Protein AF-A0AB36ZTQ5-F1 (afdb_monomer_lite)

Structure (mmCIF, N/CA/C/O backbone):
data_AF-A0AB36ZTQ5-F1
#
_entry.id   AF-A0AB36ZTQ5-F1
#
loop_
_ato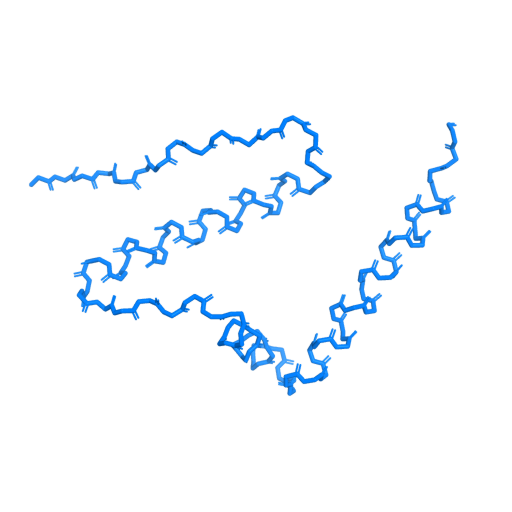m_site.group_PDB
_atom_site.id
_atom_site.type_symbol
_atom_site.label_atom_id
_atom_site.label_alt_id
_atom_site.label_comp_id
_atom_site.label_asym_id
_atom_site.label_entity_id
_atom_site.label_seq_id
_atom_site.pdbx_PDB_ins_code
_atom_site.Cartn_x
_atom_site.Cartn_y
_atom_site.Cartn_z
_atom_site.occupancy
_atom_site.B_iso_or_equiv
_atom_site.auth_seq_id
_atom_site.auth_comp_id
_atom_site.auth_asym_id
_atom_site.auth_atom_id
_atom_site.pdbx_PDB_model_num
AT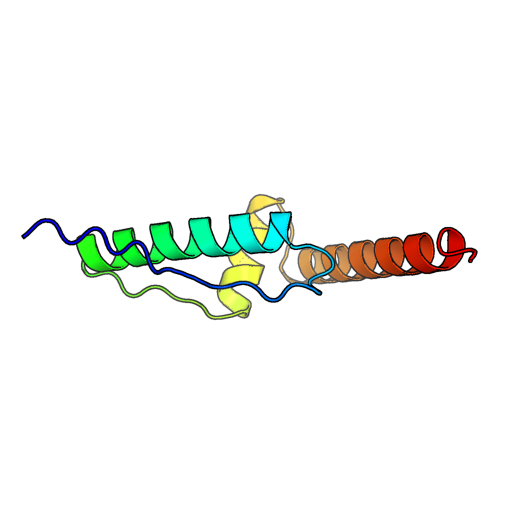OM 1 N N . MET A 1 1 ? -10.127 5.701 26.512 1.00 37.41 1 MET A N 1
ATOM 2 C CA . MET A 1 1 ? -8.736 5.212 26.411 1.00 37.41 1 MET A CA 1
ATOM 3 C C . MET A 1 1 ? -8.281 5.505 24.992 1.00 37.41 1 MET A C 1
ATOM 5 O O . MET A 1 1 ? -8.817 4.911 24.072 1.00 37.41 1 MET A O 1
ATOM 9 N N . ASN A 1 2 ? -7.437 6.520 24.802 1.00 43.44 2 ASN A N 1
ATOM 10 C CA . ASN A 1 2 ? -7.020 6.984 23.476 1.00 43.44 2 ASN A CA 1
ATOM 11 C C . ASN A 1 2 ? -5.740 6.222 23.103 1.00 43.44 2 ASN A C 1
ATOM 13 O O . ASN A 1 2 ? -4.634 6.701 23.346 1.00 43.44 2 ASN A O 1
ATOM 17 N N . TYR A 1 3 ? -5.885 4.973 22.658 1.00 48.91 3 TYR A N 1
ATOM 18 C CA . TYR A 1 3 ? -4.747 4.181 22.204 1.00 48.91 3 TYR A CA 1
ATOM 19 C C . TYR A 1 3 ? -4.297 4.751 20.859 1.00 48.91 3 TYR A C 1
ATOM 21 O O . TYR A 1 3 ? -4.898 4.468 19.826 1.00 48.91 3 TYR A O 1
ATOM 29 N N . ARG A 1 4 ? -3.241 5.571 20.857 1.00 51.69 4 ARG A N 1
ATOM 30 C CA . ARG A 1 4 ? -2.463 5.779 19.633 1.00 51.69 4 ARG A CA 1
ATOM 31 C C . ARG A 1 4 ? -1.800 4.445 19.309 1.00 51.69 4 ARG A C 1
ATOM 33 O O . ARG A 1 4 ? -0.753 4.124 19.858 1.00 51.69 4 ARG A O 1
ATOM 40 N N . LEU A 1 5 ? -2.450 3.653 18.462 1.00 54.25 5 LEU A N 1
ATOM 41 C CA . LEU A 1 5 ? -1.870 2.483 17.807 1.00 54.25 5 LEU A CA 1
ATOM 42 C C . LEU A 1 5 ? -0.878 2.963 16.732 1.00 54.25 5 LEU A C 1
ATOM 44 O O . LEU A 1 5 ? -1.061 2.709 15.550 1.00 54.25 5 LEU A O 1
ATOM 48 N N . GLU A 1 6 ? 0.161 3.695 17.128 1.00 56.19 6 GLU A N 1
ATOM 49 C CA . GLU A 1 6 ? 1.338 3.877 16.279 1.00 56.19 6 GLU A CA 1
ATOM 50 C C . GLU A 1 6 ? 2.201 2.638 16.499 1.00 56.19 6 GLU A C 1
ATOM 52 O O . GLU A 1 6 ? 2.774 2.452 17.571 1.00 56.19 6 GLU A O 1
ATOM 57 N N . TRP A 1 7 ? 2.197 1.718 15.535 1.00 61.62 7 TRP A N 1
ATOM 58 C CA . TRP A 1 7 ? 3.038 0.531 15.641 1.00 61.62 7 TRP A CA 1
ATOM 59 C C . TRP A 1 7 ? 4.449 0.944 15.228 1.00 61.62 7 TRP A C 1
ATOM 61 O O . TRP A 1 7 ? 4.651 1.394 14.096 1.00 61.62 7 TRP A O 1
ATOM 71 N N . ASP A 1 8 ? 5.412 0.800 16.137 1.00 62.69 8 ASP A N 1
ATOM 72 C CA . ASP A 1 8 ? 6.830 0.984 15.830 1.00 62.69 8 ASP A CA 1
ATOM 73 C C . ASP A 1 8 ? 7.280 -0.137 14.886 1.00 62.69 8 ASP A C 1
ATOM 75 O O . ASP A 1 8 ? 7.503 -1.276 15.294 1.00 62.69 8 ASP A O 1
ATOM 79 N N . ILE A 1 9 ? 7.366 0.177 13.593 1.00 65.56 9 ILE A N 1
ATOM 80 C CA . ILE A 1 9 ? 7.845 -0.755 12.573 1.00 65.56 9 ILE A CA 1
ATOM 81 C C . ILE A 1 9 ? 9.308 -0.433 12.284 1.00 65.56 9 ILE A C 1
ATOM 83 O O . ILE A 1 9 ? 9.634 0.569 11.641 1.00 65.56 9 ILE A O 1
ATOM 87 N N . GLU A 1 10 ? 10.199 -1.303 12.754 1.00 64.38 10 GLU A N 1
ATOM 88 C CA . GLU A 1 10 ? 11.609 -1.269 12.381 1.00 64.38 10 GLU A CA 1
ATOM 89 C C . GLU A 1 10 ? 11.779 -1.796 10.956 1.00 64.38 10 GLU A C 1
ATOM 91 O O . GLU A 1 10 ? 11.424 -2.929 10.632 1.00 64.38 10 GLU A O 1
ATOM 96 N N . ILE A 1 11 ? 12.339 -0.958 10.086 1.00 65.44 11 ILE A N 1
ATOM 97 C CA . ILE A 1 11 ? 12.610 -1.321 8.698 1.00 65.44 11 ILE A CA 1
ATOM 98 C C . ILE A 1 11 ? 14.107 -1.585 8.548 1.00 65.44 11 ILE A C 1
ATOM 100 O O . ILE A 1 11 ? 14.932 -0.733 8.883 1.00 65.44 11 ILE A O 1
ATOM 104 N N . GLY A 1 12 ? 14.456 -2.766 8.033 1.00 67.69 12 GLY A N 1
ATOM 105 C CA . GLY A 1 12 ? 15.843 -3.181 7.834 1.00 67.69 12 GLY A CA 1
ATOM 106 C C . GLY A 1 12 ? 16.649 -2.209 6.963 1.00 67.69 12 GLY A C 1
ATOM 107 O O . GLY A 1 12 ? 16.138 -1.605 6.020 1.00 67.69 12 GLY A O 1
ATOM 108 N N . GLN A 1 13 ? 17.945 -2.092 7.257 1.00 59.38 13 GLN A N 1
ATOM 109 C CA . GLN A 1 13 ? 18.845 -1.095 6.657 1.00 59.38 13 GLN A CA 1
ATOM 110 C C . GLN A 1 13 ? 19.119 -1.288 5.150 1.00 59.38 13 GLN A C 1
ATOM 112 O O . GLN A 1 13 ? 19.664 -0.392 4.513 1.00 59.38 13 GLN A O 1
ATOM 117 N N . HIS A 1 14 ? 18.737 -2.424 4.556 1.00 68.06 14 HIS A N 1
ATOM 118 C CA . HIS A 1 14 ? 19.066 -2.788 3.168 1.00 68.06 14 HIS A CA 1
ATOM 119 C C . HIS A 1 14 ? 17.864 -2.792 2.213 1.00 68.06 14 HIS A C 1
ATOM 121 O O . HIS A 1 14 ? 17.840 -3.545 1.241 1.00 68.06 14 HIS A O 1
ATOM 127 N N . ILE A 1 15 ? 16.854 -1.962 2.471 1.00 66.44 15 ILE A N 1
ATOM 128 C CA . ILE A 1 15 ? 15.676 -1.878 1.603 1.00 66.44 15 ILE A CA 1
ATOM 129 C C . ILE A 1 15 ? 15.895 -0.820 0.517 1.00 66.44 15 ILE A C 1
ATOM 131 O O . ILE A 1 15 ? 16.019 0.369 0.802 1.00 66.44 15 ILE A O 1
ATOM 135 N N . LYS A 1 16 ? 15.921 -1.280 -0.743 1.00 65.50 16 LYS A N 1
ATOM 136 C CA . LYS A 1 16 ? 16.172 -0.474 -1.957 1.00 65.50 16 LYS A CA 1
ATOM 137 C C . LYS A 1 16 ? 15.219 0.727 -2.080 1.00 65.50 16 LYS A C 1
ATOM 139 O O . LYS A 1 16 ? 15.652 1.791 -2.503 1.00 65.50 16 LYS A O 1
ATOM 144 N N . TYR A 1 17 ? 13.965 0.568 -1.649 1.00 68.75 17 TYR A N 1
ATOM 145 C CA . TYR A 1 17 ? 12.898 1.575 -1.733 1.00 68.75 17 TYR A CA 1
ATOM 146 C C . TYR A 1 17 ? 12.328 1.916 -0.344 1.00 68.75 17 TYR A C 1
ATOM 148 O O . TYR A 1 17 ? 11.126 1.856 -0.101 1.00 68.75 17 TYR A O 1
ATOM 156 N N . LEU A 1 18 ? 13.212 2.236 0.611 1.00 73.69 18 LEU A N 1
ATOM 157 C CA . LEU A 1 18 ? 12.850 2.480 2.016 1.00 73.69 18 LEU A CA 1
ATOM 158 C C . LEU A 1 18 ? 11.789 3.580 2.194 1.00 73.69 18 LEU A C 1
ATOM 160 O O . LEU A 1 18 ? 10.962 3.493 3.098 1.00 73.69 18 LEU A O 1
ATOM 164 N N . HIS A 1 19 ? 11.830 4.630 1.371 1.00 71.94 19 HIS A N 1
ATOM 165 C CA . HIS A 1 19 ? 10.863 5.726 1.440 1.00 71.94 19 HIS A CA 1
ATOM 166 C C . HIS A 1 19 ? 9.455 5.269 1.046 1.00 71.94 19 HIS A C 1
ATOM 168 O O . HIS A 1 19 ? 8.516 5.483 1.811 1.00 71.94 19 HIS A O 1
ATOM 174 N N . ASP A 1 20 ? 9.330 4.584 -0.091 1.00 72.06 20 ASP A N 1
ATOM 175 C CA . ASP A 1 20 ? 8.047 4.098 -0.604 1.00 72.06 20 ASP A CA 1
ATOM 176 C C . ASP A 1 20 ? 7.436 3.067 0.347 1.00 72.06 20 ASP A C 1
ATOM 178 O O . ASP A 1 20 ? 6.260 3.161 0.693 1.00 72.06 20 ASP A O 1
ATOM 182 N N . LEU A 1 21 ? 8.267 2.172 0.892 1.00 74.06 21 LEU A N 1
ATOM 183 C CA . LEU A 1 21 ? 7.837 1.220 1.913 1.00 74.06 21 LEU A CA 1
ATOM 184 C C . LEU A 1 21 ? 7.342 1.922 3.189 1.00 74.06 21 LEU A C 1
ATOM 186 O O . LEU A 1 21 ? 6.331 1.525 3.761 1.00 74.06 21 LEU A O 1
ATOM 190 N N . LYS A 1 22 ? 8.020 2.988 3.643 1.00 78.00 22 LYS A N 1
ATOM 191 C CA . LYS A 1 22 ? 7.561 3.782 4.798 1.00 78.00 22 LYS A CA 1
ATOM 192 C C . LYS A 1 22 ? 6.210 4.442 4.539 1.00 78.00 22 LYS A C 1
ATOM 194 O O . LYS A 1 22 ? 5.406 4.532 5.465 1.00 78.00 22 LYS A O 1
ATOM 199 N N . LEU A 1 23 ? 5.976 4.941 3.327 1.00 78.88 23 LEU A N 1
ATOM 200 C CA . LEU A 1 23 ? 4.690 5.529 2.953 1.00 78.88 23 LEU A CA 1
ATOM 201 C C . LEU A 1 23 ? 3.589 4.470 2.930 1.00 78.88 23 LEU A C 1
ATOM 203 O O . LEU A 1 23 ? 2.537 4.692 3.522 1.00 78.88 23 LEU A O 1
ATOM 207 N N . GLU A 1 24 ? 3.851 3.311 2.327 1.00 80.69 24 GLU A N 1
ATOM 208 C CA . GLU A 1 24 ? 2.885 2.214 2.255 1.00 80.69 24 GLU A CA 1
ATOM 209 C C . GLU A 1 24 ? 2.506 1.696 3.648 1.00 80.69 24 GLU A C 1
ATOM 211 O O . GLU A 1 24 ? 1.324 1.543 3.951 1.00 80.69 24 GLU A O 1
ATOM 216 N N . ILE A 1 25 ? 3.495 1.523 4.530 1.00 81.12 25 ILE A N 1
ATOM 217 C CA . ILE A 1 25 ? 3.275 1.147 5.931 1.00 81.12 25 ILE A CA 1
ATOM 218 C C . ILE A 1 25 ? 2.385 2.168 6.648 1.00 81.12 25 ILE A C 1
ATOM 220 O O . ILE A 1 25 ? 1.443 1.779 7.336 1.00 81.12 25 ILE A O 1
ATOM 224 N N . LYS A 1 26 ? 2.654 3.470 6.488 1.00 81.81 26 LYS A N 1
ATOM 225 C CA . LYS A 1 26 ? 1.839 4.521 7.116 1.00 81.81 26 LYS A CA 1
ATOM 226 C C . LYS A 1 26 ? 0.402 4.515 6.603 1.00 81.81 26 LYS A C 1
ATOM 228 O O . LYS A 1 26 ? -0.520 4.626 7.404 1.00 81.81 26 LYS A O 1
ATOM 233 N N . SER A 1 27 ? 0.207 4.376 5.292 1.00 82.75 27 SER A N 1
ATOM 234 C CA . SER A 1 27 ? -1.131 4.273 4.700 1.00 82.75 27 SER A CA 1
ATOM 235 C C . SER A 1 27 ? -1.889 3.063 5.240 1.00 82.75 27 SER A C 1
ATOM 237 O O . SER A 1 27 ? -3.030 3.199 5.667 1.00 82.75 27 SER A O 1
ATOM 239 N N . PHE A 1 28 ? -1.226 1.911 5.323 1.00 82.81 28 PHE A N 1
ATOM 240 C CA . PHE A 1 28 ? -1.798 0.693 5.890 1.00 82.81 28 PHE A CA 1
ATOM 241 C C . PHE A 1 28 ? -2.181 0.842 7.372 1.00 82.81 28 PHE A C 1
ATOM 243 O O . PHE A 1 28 ? -3.240 0.374 7.787 1.00 82.81 28 PHE A O 1
ATOM 250 N N . GLN A 1 29 ? -1.354 1.513 8.181 1.00 82.25 29 GLN A N 1
ATOM 251 C CA . GLN A 1 29 ? -1.680 1.794 9.585 1.00 82.25 29 GLN A CA 1
ATOM 252 C C . GLN A 1 29 ? -2.933 2.669 9.725 1.00 82.25 29 GLN A C 1
ATOM 254 O O . GLN A 1 29 ? -3.772 2.402 10.586 1.00 82.25 29 GLN A O 1
ATOM 259 N N . GLU A 1 30 ? -3.077 3.689 8.876 1.00 85.69 30 GLU A N 1
ATOM 260 C CA . GLU A 1 30 ? -4.258 4.557 8.874 1.00 85.69 30 GLU A CA 1
ATOM 261 C C . GLU A 1 30 ? -5.520 3.792 8.442 1.00 85.69 30 GLU A C 1
ATOM 263 O O . GLU A 1 30 ? -6.556 3.900 9.095 1.00 85.69 30 GLU A O 1
ATOM 268 N N . GLU A 1 31 ? -5.421 2.957 7.403 1.00 84.56 31 GLU A N 1
ATOM 269 C CA . GLU A 1 31 ? -6.506 2.075 6.952 1.00 84.56 31 GLU A CA 1
ATOM 270 C C . GLU A 1 31 ? -6.966 1.129 8.073 1.00 84.56 31 GLU A C 1
ATOM 272 O O . GLU A 1 31 ? -8.158 1.051 8.371 1.00 84.56 31 GLU A O 1
ATOM 277 N N . LEU A 1 32 ? -6.029 0.465 8.760 1.00 84.25 32 LEU A N 1
ATOM 278 C CA . LEU A 1 32 ? -6.333 -0.410 9.898 1.00 84.25 32 LEU A CA 1
ATOM 279 C C . LEU A 1 32 ? -7.037 0.327 11.035 1.00 84.25 32 LEU A C 1
ATOM 281 O O . LEU A 1 32 ? -8.004 -0.185 11.602 1.00 84.25 32 LEU A O 1
ATOM 285 N N . LYS A 1 33 ? -6.553 1.524 11.374 1.00 85.50 33 LYS A N 1
ATOM 286 C CA . LYS A 1 33 ? -7.159 2.350 12.415 1.00 85.50 33 LYS A CA 1
ATOM 287 C C . LYS A 1 33 ? -8.603 2.698 12.057 1.00 85.50 33 LYS A C 1
ATOM 289 O O . LYS A 1 33 ? -9.486 2.542 12.896 1.00 85.50 33 LYS A O 1
ATOM 294 N N . GLN A 1 34 ? -8.855 3.093 10.812 1.00 85.44 34 GLN A N 1
ATOM 295 C CA . GLN A 1 34 ? -10.204 3.395 10.338 1.00 85.44 34 GLN A CA 1
ATOM 296 C C . GLN A 1 34 ? -11.109 2.160 10.316 1.00 85.44 34 GLN A C 1
ATOM 298 O O . GLN A 1 34 ? -12.280 2.270 10.674 1.00 85.44 34 GLN A O 1
ATOM 303 N N . ALA A 1 35 ? -10.599 0.986 9.935 1.00 86.25 35 ALA A N 1
ATOM 304 C CA . ALA A 1 35 ? -11.362 -0.261 10.023 1.00 86.25 35 ALA A CA 1
ATOM 305 C C . ALA A 1 35 ? -11.786 -0.555 11.462 1.00 86.25 35 ALA A C 1
ATOM 307 O O . ALA A 1 35 ? -12.951 -0.850 11.712 1.00 86.25 35 ALA A O 1
ATOM 308 N N . PHE A 1 36 ? -10.845 -0.426 12.399 1.00 84.00 36 PHE A N 1
ATOM 309 C CA . PHE A 1 36 ? -11.090 -0.673 13.814 1.00 84.00 36 PHE A CA 1
ATOM 310 C C . PHE A 1 36 ? -12.117 0.304 14.402 1.00 84.00 36 PHE A C 1
ATOM 312 O O . PHE A 1 36 ? -13.026 -0.115 15.111 1.00 84.00 36 PHE A O 1
ATOM 319 N N . GLU A 1 37 ? -11.999 1.598 14.094 1.00 88.56 37 GLU A N 1
ATOM 320 C CA . GLU A 1 37 ? -12.927 2.628 14.580 1.00 88.56 37 GLU A CA 1
ATOM 321 C C . GLU A 1 37 ? -14.350 2.464 14.022 1.00 88.56 37 GLU A C 1
ATOM 323 O O . GLU A 1 37 ? -15.312 2.823 14.700 1.00 88.56 37 GLU A O 1
ATOM 328 N N . ASN A 1 38 ? -14.489 1.910 12.815 1.00 88.81 38 ASN A N 1
ATOM 329 C CA . ASN A 1 38 ? -15.772 1.765 12.124 1.00 88.81 38 ASN A CA 1
ATOM 330 C C . ASN A 1 38 ? -16.354 0.338 12.156 1.00 88.81 38 ASN A C 1
ATOM 332 O O . ASN A 1 38 ? -17.359 0.102 11.493 1.00 88.81 38 ASN A O 1
ATOM 336 N N . ASP A 1 39 ? -15.737 -0.599 12.885 1.00 87.00 39 ASP A N 1
ATOM 337 C CA . ASP A 1 39 ? -16.105 -2.031 12.913 1.00 87.00 39 ASP A CA 1
ATOM 338 C C . ASP A 1 39 ? -16.200 -2.664 11.505 1.00 87.00 39 ASP A C 1
ATOM 340 O O . ASP A 1 39 ? -17.066 -3.485 11.202 1.00 87.00 39 ASP A O 1
ATOM 344 N N . ASN A 1 40 ? -15.300 -2.245 10.610 1.00 86.50 40 ASN A N 1
ATOM 345 C CA . ASN A 1 40 ? -15.253 -2.698 9.223 1.00 86.50 40 ASN A CA 1
ATOM 346 C C . ASN A 1 40 ? -14.179 -3.772 9.027 1.00 86.50 40 ASN A C 1
ATOM 348 O O . ASN A 1 40 ? -13.054 -3.661 9.516 1.00 86.50 40 ASN A O 1
ATOM 352 N N . ILE A 1 41 ? -14.500 -4.786 8.221 1.00 82.12 41 ILE A N 1
ATOM 353 C CA . ILE A 1 41 ? -13.524 -5.786 7.779 1.00 82.12 41 ILE A CA 1
ATOM 354 C C . ILE A 1 41 ? -12.692 -5.179 6.652 1.00 82.12 41 ILE A C 1
ATOM 356 O O . ILE A 1 41 ? -13.227 -4.838 5.597 1.00 82.12 41 ILE A O 1
ATOM 360 N N . LEU A 1 42 ? -11.381 -5.069 6.865 1.00 78.88 42 LEU A N 1
ATOM 361 C CA . LEU A 1 42 ? -10.465 -4.609 5.829 1.00 78.88 42 LEU A CA 1
ATOM 362 C C . LEU A 1 42 ? -10.001 -5.792 4.970 1.00 78.88 42 LEU A C 1
ATOM 364 O O . LEU A 1 42 ? -9.428 -6.758 5.477 1.00 78.88 42 LEU A O 1
ATOM 368 N N . ASP A 1 43 ? -10.276 -5.725 3.667 1.00 79.38 43 ASP A N 1
ATOM 369 C CA . ASP A 1 43 ? -9.836 -6.729 2.699 1.00 79.38 43 ASP A CA 1
ATOM 370 C C . ASP A 1 43 ? -8.435 -6.383 2.177 1.00 79.38 43 ASP A C 1
ATOM 372 O O . ASP A 1 43 ? -8.245 -5.433 1.419 1.00 79.38 43 ASP A O 1
ATOM 376 N N . PHE A 1 44 ? -7.449 -7.183 2.584 1.00 72.50 44 PHE A N 1
ATOM 377 C CA . PHE A 1 44 ? -6.056 -7.059 2.151 1.00 72.50 44 PHE A CA 1
ATOM 378 C C . PHE A 1 44 ? -5.694 -7.973 0.984 1.00 72.50 44 PHE A C 1
ATOM 380 O O . PHE A 1 44 ? -4.506 -8.122 0.676 1.00 72.50 44 PHE A O 1
ATOM 387 N N . SER A 1 45 ? -6.673 -8.625 0.353 1.00 80.00 45 SER A N 1
ATOM 388 C CA . SER A 1 45 ? -6.381 -9.527 -0.748 1.00 80.00 45 SER A CA 1
ATOM 389 C C . SER A 1 45 ? -5.654 -8.781 -1.867 1.00 80.00 45 SER A C 1
ATOM 391 O O . SER A 1 45 ? -5.997 -7.660 -2.255 1.00 80.00 45 SER A O 1
ATOM 393 N N . TYR A 1 46 ? -4.610 -9.423 -2.388 1.00 73.62 46 TYR A N 1
ATOM 394 C CA . TYR A 1 46 ? -3.800 -8.867 -3.467 1.00 73.62 46 TYR A CA 1
ATOM 395 C C . TYR A 1 46 ? -4.661 -8.528 -4.692 1.00 73.62 46 TYR A C 1
ATOM 397 O O . TYR A 1 46 ? -4.469 -7.495 -5.326 1.00 73.62 46 TYR A O 1
ATOM 405 N N . LYS A 1 47 ? -5.689 -9.347 -4.942 1.00 80.44 47 LYS A N 1
ATOM 406 C CA . LYS A 1 47 ? -6.689 -9.120 -5.983 1.00 80.44 47 LYS A CA 1
ATOM 407 C C . LYS A 1 47 ? -7.472 -7.822 -5.770 1.00 80.44 47 LYS A C 1
ATOM 409 O O . LYS A 1 47 ? -7.498 -6.992 -6.669 1.00 80.44 47 LYS A O 1
ATOM 414 N N . THR A 1 48 ? -8.059 -7.609 -4.591 1.00 84.06 48 THR A N 1
ATOM 415 C CA . THR A 1 48 ? -8.816 -6.379 -4.306 1.00 84.06 48 THR A CA 1
ATOM 416 C C . THR A 1 48 ? -7.926 -5.141 -4.402 1.00 84.06 48 THR A C 1
ATOM 418 O O . THR A 1 48 ? -8.342 -4.128 -4.962 1.00 84.06 48 THR A O 1
ATOM 421 N N . LYS A 1 49 ? -6.669 -5.232 -3.947 1.00 82.25 49 LYS A N 1
ATOM 422 C CA . LYS A 1 49 ? -5.689 -4.151 -4.123 1.00 82.25 49 LYS A CA 1
ATOM 423 C C . LYS A 1 49 ? -5.411 -3.848 -5.598 1.00 82.25 49 LYS A C 1
ATOM 425 O O . LYS A 1 49 ? -5.428 -2.677 -5.972 1.00 82.25 49 LYS A O 1
ATOM 430 N N . ILE A 1 50 ? -5.180 -4.870 -6.427 1.00 84.69 50 ILE A N 1
ATOM 431 C CA . ILE A 1 50 ? -4.989 -4.706 -7.878 1.00 84.69 50 ILE A CA 1
ATOM 432 C C . ILE A 1 50 ? -6.215 -4.047 -8.502 1.00 84.69 50 ILE A C 1
ATOM 434 O O . ILE A 1 50 ? -6.069 -3.035 -9.178 1.00 84.69 50 ILE A O 1
ATOM 438 N N . MET A 1 51 ? -7.417 -4.541 -8.203 1.00 87.50 51 MET A N 1
ATOM 439 C CA . MET A 1 51 ? -8.673 -3.984 -8.714 1.00 87.50 51 MET A CA 1
ATOM 440 C C . MET A 1 51 ? -8.830 -2.496 -8.392 1.00 87.50 51 MET A C 1
ATOM 442 O O . MET A 1 51 ? -9.128 -1.691 -9.271 1.00 87.50 51 MET A O 1
ATOM 446 N N . GLN A 1 52 ? -8.611 -2.110 -7.133 1.00 85.81 52 GLN A N 1
ATOM 447 C CA . GLN A 1 52 ? -8.734 -0.716 -6.698 1.00 85.81 52 GLN A CA 1
ATOM 448 C C . GLN A 1 52 ? -7.694 0.190 -7.362 1.00 85.81 52 GLN A C 1
ATOM 450 O O . GLN A 1 52 ? -7.986 1.337 -7.707 1.00 85.81 52 GLN A O 1
ATOM 455 N N . LYS A 1 53 ? -6.464 -0.304 -7.533 1.00 85.56 53 LYS A N 1
ATOM 456 C CA . LYS A 1 53 ? -5.404 0.447 -8.208 1.00 85.56 53 LYS A CA 1
ATOM 457 C C . LYS A 1 53 ? -5.692 0.583 -9.698 1.00 85.56 53 LYS A C 1
ATOM 459 O O . LYS A 1 53 ? -5.606 1.700 -10.192 1.00 85.56 53 LYS A O 1
ATOM 464 N N . ALA A 1 54 ? -6.098 -0.492 -10.367 1.00 89.44 54 ALA A N 1
ATOM 465 C CA . ALA A 1 54 ? -6.514 -0.481 -11.763 1.00 89.44 54 ALA A CA 1
ATOM 466 C C . ALA A 1 54 ? -7.609 0.572 -12.000 1.00 89.44 54 ALA A C 1
ATOM 468 O O . ALA A 1 54 ? -7.413 1.499 -12.782 1.00 89.44 54 ALA A O 1
ATOM 469 N N . GLN A 1 55 ? -8.673 0.552 -11.187 1.00 90.12 55 GLN A N 1
ATOM 470 C CA . GLN A 1 55 ? -9.741 1.559 -11.232 1.00 90.12 55 GLN A CA 1
ATOM 471 C C . GLN A 1 55 ? -9.236 2.993 -11.029 1.00 90.12 55 GLN A C 1
ATOM 473 O O . GLN A 1 55 ? -9.698 3.913 -11.698 1.00 90.12 55 GLN A O 1
ATOM 478 N N . LYS A 1 56 ? -8.275 3.212 -10.123 1.00 88.81 56 LYS A N 1
ATOM 479 C CA . LYS A 1 56 ? -7.692 4.543 -9.886 1.00 88.81 56 LYS A CA 1
ATOM 480 C C . LYS A 1 56 ? -6.980 5.104 -11.124 1.00 88.81 56 LYS A C 1
ATOM 482 O O . LYS A 1 56 ? -6.905 6.324 -11.266 1.00 88.81 56 LYS A O 1
ATOM 487 N N . PHE A 1 57 ? -6.442 4.237 -11.975 1.00 87.44 57 PHE A N 1
ATOM 488 C CA . PHE A 1 57 ? -5.758 4.609 -13.213 1.00 87.44 57 PHE A CA 1
ATOM 489 C C . PHE A 1 57 ? -6.649 4.493 -14.456 1.00 87.44 57 PHE A C 1
ATOM 491 O O . PHE A 1 57 ? -6.148 4.711 -15.553 1.00 87.44 57 PHE A O 1
ATOM 498 N N . ASP A 1 58 ? -7.944 4.205 -14.282 1.00 92.50 58 ASP A N 1
ATOM 499 C CA . ASP A 1 58 ? -8.890 3.940 -15.375 1.00 92.50 58 ASP A CA 1
ATOM 500 C C . ASP A 1 58 ? -8.435 2.779 -16.284 1.00 92.50 58 ASP A C 1
ATOM 502 O O . ASP A 1 58 ? -8.575 2.815 -17.503 1.00 92.50 58 ASP A O 1
ATOM 506 N N . LEU A 1 59 ? -7.841 1.755 -15.662 1.00 91.50 59 LEU A N 1
ATOM 507 C CA . LEU A 1 59 ? -7.349 0.535 -16.298 1.00 91.50 59 LEU A CA 1
ATOM 508 C C . LEU A 1 59 ? -8.166 -0.677 -15.847 1.00 91.50 59 LEU A C 1
ATOM 510 O O . LEU A 1 59 ? -8.767 -0.673 -14.765 1.00 91.50 59 LEU A O 1
ATOM 514 N N . ASP A 1 60 ? -8.136 -1.740 -16.649 1.00 92.81 60 ASP A N 1
ATOM 515 C CA . ASP A 1 60 ? -8.536 -3.058 -16.169 1.00 92.81 60 ASP A CA 1
ATOM 516 C C . ASP A 1 60 ? -7.420 -3.725 -15.337 1.00 92.81 60 ASP A C 1
ATOM 518 O O . ASP A 1 60 ? -6.297 -3.224 -15.229 1.00 92.81 60 ASP A O 1
ATOM 522 N N . GLU A 1 61 ? -7.754 -4.828 -14.660 1.00 88.12 61 GLU A N 1
ATOM 523 C CA . GLU A 1 61 ? -6.813 -5.527 -13.775 1.00 88.12 61 GLU A CA 1
ATOM 524 C C . GLU A 1 61 ? -5.551 -6.001 -14.512 1.00 88.12 61 GLU A C 1
ATOM 526 O O . GLU A 1 61 ? -4.466 -5.926 -13.937 1.00 88.12 61 GLU A O 1
ATOM 531 N N . ASN A 1 62 ? -5.681 -6.473 -15.756 1.00 89.81 62 ASN A N 1
ATOM 532 C CA . ASN A 1 62 ? -4.560 -7.009 -16.526 1.00 89.81 62 ASN A CA 1
ATOM 533 C C . ASN A 1 62 ? -3.680 -5.876 -17.046 1.00 89.81 62 ASN A C 1
ATOM 535 O O . ASN A 1 62 ? -2.471 -5.926 -16.859 1.00 89.81 62 ASN A O 1
ATOM 539 N N . ASP A 1 63 ? -4.286 -4.818 -17.587 1.00 89.12 63 ASP A N 1
ATOM 540 C CA . ASP A 1 63 ? -3.564 -3.632 -18.049 1.00 89.12 63 ASP A CA 1
ATOM 541 C C . ASP A 1 63 ? -2.757 -2.993 -16.909 1.00 89.12 63 ASP A C 1
ATOM 543 O O . ASP A 1 63 ? -1.635 -2.518 -17.098 1.00 89.12 63 ASP A O 1
ATOM 547 N N . TYR A 1 64 ? -3.312 -2.988 -15.692 1.00 87.81 64 TYR A N 1
ATOM 548 C CA . TYR A 1 64 ? -2.594 -2.507 -14.518 1.00 87.81 64 TYR A CA 1
ATOM 549 C C . TYR A 1 64 ? -1.423 -3.418 -14.128 1.00 87.81 64 TYR A C 1
ATOM 551 O O . TYR A 1 64 ? -0.363 -2.910 -13.759 1.00 87.81 64 TYR A O 1
ATOM 559 N N . ILE A 1 65 ? -1.598 -4.741 -14.193 1.00 85.69 65 ILE A N 1
ATOM 560 C CA . ILE A 1 65 ? -0.523 -5.706 -13.923 1.00 85.69 65 ILE A CA 1
ATOM 561 C C . ILE A 1 65 ? 0.606 -5.529 -14.939 1.00 85.69 65 ILE A C 1
ATOM 563 O O . ILE A 1 65 ? 1.748 -5.332 -14.524 1.00 85.69 65 ILE A O 1
ATOM 567 N N . ASP A 1 66 ? 0.281 -5.497 -16.232 1.00 86.12 66 ASP A N 1
ATOM 568 C CA . ASP A 1 66 ? 1.247 -5.311 -17.317 1.00 86.12 66 ASP A CA 1
ATOM 569 C C . ASP A 1 66 ? 2.025 -3.999 -17.131 1.00 86.12 66 ASP A C 1
ATOM 571 O O . ASP A 1 66 ? 3.253 -3.973 -17.194 1.00 86.12 66 ASP A O 1
ATOM 575 N N . LEU A 1 67 ? 1.336 -2.909 -16.774 1.00 85.00 67 LEU A N 1
ATOM 576 C CA . LEU A 1 67 ? 1.971 -1.622 -16.490 1.00 85.00 67 LEU A CA 1
ATOM 577 C C . LEU A 1 67 ? 2.917 -1.673 -15.278 1.00 85.00 67 LEU A C 1
ATOM 579 O O . LEU A 1 67 ? 3.955 -1.003 -15.272 1.00 85.00 67 LEU A O 1
ATOM 583 N N . VAL A 1 68 ? 2.575 -2.418 -14.226 1.00 82.06 68 VAL A N 1
ATOM 584 C CA . VAL A 1 68 ? 3.452 -2.590 -13.057 1.00 82.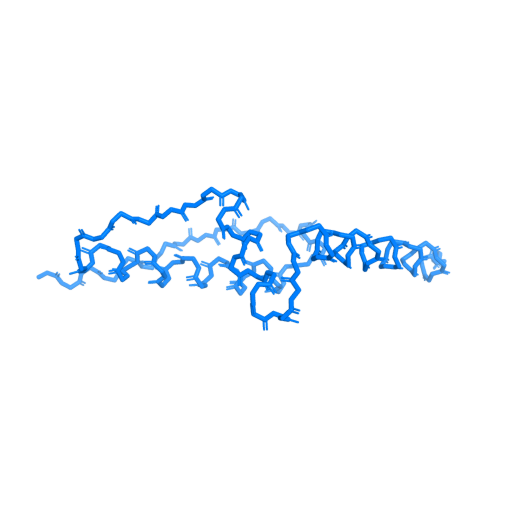06 68 VAL A CA 1
ATOM 585 C C . VAL A 1 68 ? 4.683 -3.420 -13.424 1.00 82.06 68 VAL A C 1
ATOM 587 O O . VAL A 1 68 ? 5.796 -3.031 -13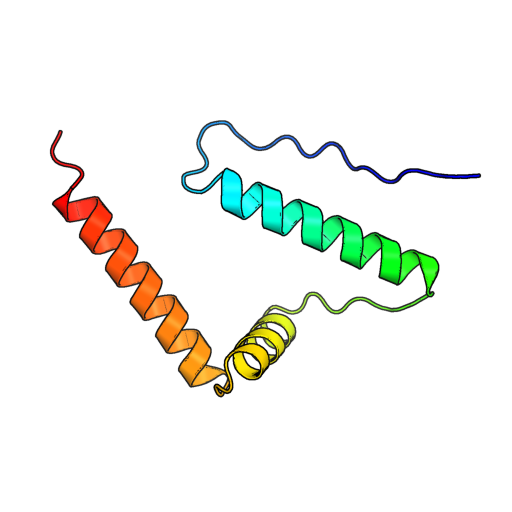.059 1.00 82.06 68 VAL A O 1
ATOM 590 N N . GLU A 1 69 ? 4.507 -4.512 -14.168 1.00 79.19 69 GLU A N 1
ATOM 591 C CA . GLU A 1 69 ? 5.601 -5.374 -14.626 1.00 79.19 69 GLU A CA 1
ATOM 592 C C . GLU A 1 69 ? 6.553 -4.631 -15.573 1.00 79.19 69 GLU A C 1
ATOM 594 O O . GLU A 1 69 ? 7.769 -4.664 -15.364 1.00 79.19 69 GLU A O 1
ATOM 599 N N . ASP A 1 70 ? 6.020 -3.872 -16.532 1.00 78.94 70 ASP A N 1
ATOM 600 C CA . ASP A 1 70 ? 6.805 -3.047 -17.454 1.00 78.94 70 ASP A CA 1
ATOM 601 C C . ASP A 1 70 ? 7.608 -1.977 -16.709 1.00 78.94 70 ASP A C 1
ATOM 603 O O . ASP A 1 70 ? 8.808 -1.803 -16.944 1.00 78.94 70 ASP A O 1
ATOM 607 N N . ASN A 1 71 ? 6.987 -1.276 -15.756 1.00 75.38 71 ASN A N 1
ATOM 608 C CA . ASN A 1 71 ? 7.696 -0.288 -14.941 1.00 75.38 71 ASN A CA 1
ATOM 609 C C . ASN A 1 71 ? 8.807 -0.927 -14.103 1.00 75.38 71 ASN A C 1
ATOM 611 O O . ASN A 1 71 ? 9.875 -0.331 -13.931 1.00 75.38 71 ASN A O 1
ATOM 615 N N . GLN A 1 72 ? 8.582 -2.136 -13.590 1.00 77.94 72 GLN A N 1
ATOM 616 C CA . GLN A 1 72 ? 9.580 -2.857 -12.814 1.00 77.94 72 GLN A CA 1
ATOM 617 C C . GLN A 1 72 ? 10.744 -3.336 -13.689 1.00 77.94 72 GLN A C 1
ATOM 619 O O . GLN A 1 72 ? 11.903 -3.152 -13.311 1.00 77.94 72 GLN A O 1
ATOM 624 N N . PHE A 1 73 ? 10.455 -3.842 -14.889 1.00 77.75 73 PHE A N 1
ATOM 625 C CA . PHE A 1 73 ? 11.462 -4.186 -15.889 1.00 77.75 73 PHE A CA 1
ATOM 626 C C . PHE A 1 73 ? 12.318 -2.972 -16.268 1.00 77.75 73 PHE A C 1
ATOM 628 O O . PHE A 1 73 ? 13.548 -3.047 -16.228 1.00 77.75 73 PHE A O 1
ATOM 635 N N . ILE A 1 74 ? 11.688 -1.829 -16.560 1.00 69.44 74 ILE A N 1
ATOM 636 C CA . ILE A 1 74 ? 12.393 -0.575 -16.852 1.00 69.44 74 ILE A CA 1
ATOM 637 C C . ILE A 1 74 ? 13.278 -0.195 -15.662 1.00 69.44 74 ILE A C 1
ATOM 639 O O . ILE A 1 74 ? 14.468 0.054 -15.840 1.00 69.44 74 ILE A O 1
ATOM 643 N N . ALA A 1 75 ? 12.746 -0.185 -14.439 1.00 71.94 75 ALA A N 1
ATOM 644 C CA . ALA A 1 75 ? 13.531 0.153 -13.257 1.00 71.94 75 ALA A CA 1
ATOM 645 C C . ALA A 1 75 ? 14.753 -0.766 -13.088 1.00 71.94 75 ALA A C 1
ATOM 647 O O . ALA A 1 75 ? 15.833 -0.293 -12.718 1.00 71.94 75 ALA A O 1
ATOM 648 N N . ASP A 1 76 ? 14.618 -2.062 -13.356 1.00 79.00 76 ASP A N 1
ATOM 649 C CA . ASP A 1 76 ? 15.712 -3.022 -13.239 1.00 79.00 76 ASP A CA 1
ATOM 650 C C . ASP A 1 76 ? 16.750 -2.883 -14.358 1.00 79.00 76 ASP A C 1
ATOM 652 O O . ASP A 1 76 ? 17.949 -2.880 -14.064 1.00 79.00 76 ASP A O 1
ATOM 656 N N . GLU A 1 77 ? 16.329 -2.651 -15.602 1.00 76.38 77 GLU A N 1
ATOM 657 C CA . GLU A 1 77 ? 17.240 -2.349 -16.710 1.00 76.38 77 GLU A CA 1
ATOM 658 C C . GLU A 1 77 ? 17.990 -1.033 -16.469 1.00 76.38 77 GLU A C 1
ATOM 660 O O . GLU A 1 77 ? 19.218 -1.000 -16.557 1.00 76.38 77 GLU A O 1
ATOM 665 N N . TRP A 1 78 ? 17.314 0.036 -16.037 1.00 70.06 78 TRP A N 1
ATOM 666 C CA . TRP A 1 78 ? 17.978 1.284 -15.644 1.00 70.06 78 TRP A CA 1
ATOM 667 C C . TRP A 1 78 ? 18.987 1.056 -14.511 1.00 70.06 78 TRP A C 1
ATOM 669 O O . TRP A 1 78 ? 20.121 1.530 -14.577 1.00 70.06 78 TRP A O 1
ATOM 679 N N . ASN A 1 79 ? 18.634 0.275 -13.489 1.00 75.88 79 ASN A N 1
ATOM 680 C CA . ASN A 1 79 ? 19.585 -0.075 -12.434 1.00 75.88 79 ASN A CA 1
ATOM 681 C C . ASN A 1 79 ? 20.782 -0.870 -12.965 1.00 75.88 79 ASN A C 1
ATOM 683 O O . ASN A 1 79 ? 21.890 -0.678 -12.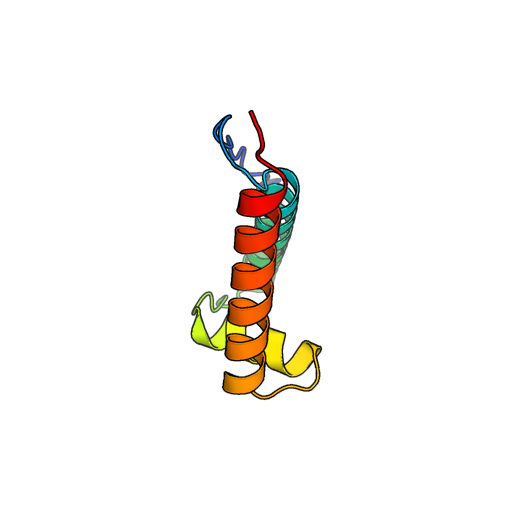473 1.00 75.88 79 ASN A O 1
ATOM 687 N N . ARG A 1 80 ? 20.588 -1.749 -13.949 1.00 78.31 80 ARG A N 1
ATOM 688 C CA . ARG A 1 80 ? 21.661 -2.525 -14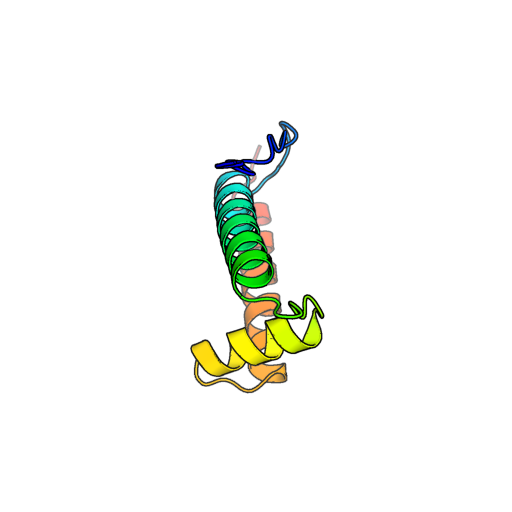.576 1.00 78.31 80 ARG A CA 1
ATOM 689 C C . ARG A 1 80 ? 22.594 -1.649 -15.410 1.00 78.31 80 ARG A C 1
ATOM 691 O O . ARG A 1 80 ? 23.807 -1.812 -15.316 1.00 78.31 80 ARG A O 1
ATOM 698 N N . TYR A 1 81 ? 22.038 -0.717 -16.182 1.00 73.81 81 TYR A N 1
ATOM 699 C CA . TYR A 1 81 ? 22.800 0.207 -17.021 1.00 73.81 81 TYR A CA 1
ATOM 700 C C . TYR A 1 81 ? 23.582 1.242 -16.206 1.00 73.81 81 TYR A C 1
ATOM 702 O O . TYR A 1 81 ? 24.709 1.570 -16.567 1.00 73.81 81 TYR A O 1
ATOM 710 N N . TYR A 1 82 ? 23.013 1.734 -15.101 1.00 70.25 82 TYR A N 1
ATOM 711 C CA . TYR A 1 82 ? 23.620 2.804 -14.302 1.00 70.25 82 TYR A CA 1
ATOM 712 C C . TYR A 1 82 ? 24.353 2.324 -13.043 1.00 70.25 82 TYR A C 1
ATOM 714 O O . TYR A 1 82 ? 25.152 3.084 -12.498 1.00 70.25 82 TYR A O 1
ATOM 722 N N . LYS A 1 83 ? 24.198 1.062 -12.610 1.00 61.41 83 LYS A N 1
ATOM 723 C CA . LYS A 1 83 ? 25.167 0.416 -11.703 1.00 61.41 83 LYS A CA 1
ATOM 724 C C . LYS A 1 83 ? 26.406 -0.034 -12.483 1.00 61.41 83 LYS A C 1
ATOM 726 O O . LYS A 1 83 ? 26.723 -1.219 -12.558 1.00 61.41 83 LYS A O 1
ATOM 731 N N . ILE A 1 84 ? 27.132 0.929 -13.039 1.00 53.44 84 ILE A N 1
ATOM 732 C CA . ILE A 1 84 ? 28.556 0.764 -13.330 1.00 53.44 84 ILE A CA 1
ATOM 733 C C . ILE A 1 84 ? 29.289 1.092 -12.022 1.00 53.44 84 ILE A C 1
ATOM 735 O O . ILE A 1 84 ? 29.030 2.136 -11.434 1.00 53.44 84 ILE A O 1
ATOM 739 N N . LYS A 1 85 ? 30.100 0.129 -11.566 1.00 45.75 85 LYS A N 1
ATOM 740 C CA . LYS A 1 85 ? 30.944 0.107 -10.352 1.00 45.75 85 LYS A CA 1
ATOM 741 C C . LYS A 1 85 ? 31.327 1.455 -9.743 1.00 45.75 85 LYS A C 1
ATOM 743 O O . LYS A 1 85 ? 31.912 2.276 -10.480 1.00 45.75 85 LYS A O 1
#

Secondary structure (DSSP, 8-state):
------------TT-TTHHHHHHHHHHHHHHHHHHHHTTPPP---HHHHHHHHHHHTT--HHHHHHHHHHHHHHHHHHHHHH---

Sequence (85 aa):
MNYRLEWDIEIGQHIKYLHDLKLEIKSFQEELKQAFENDNILDFSYKTKIMQKAQKFDLDENDYIDLVEDNQFIADEWNRYYKIK

Organism: NCBI:txid505249

Radius of gyration: 17.06 Å; chains: 1; bounding box: 47×16×44 Å

pLDDT: mean 76.38, std 12.07, range [37.41, 92.81]

Foldseek 3Di:
DPDPPPDPDDDDPPDPCVPVVVVVVVVVSVVVVVCVVVVHDDDPDPQVVLCVVCVVVVHHSVRSVVVVVVVVVVVVVVCVVPPPD